Protein AF-A0A0U1RPV9-F1 (afdb_monomer_lite)

Sequence (61 aa):
MSDGVGTFRMVPEEEQELRAQLEQLTTKDHGPVFGPCSQLPRHTLQKAKDELNEKEETREE

Organism: Mus musculus (NCBI:txid10090)

Structure (mmCIF, N/CA/C/O backbone):
data_AF-A0A0U1RPV9-F1
#
_entry.id   AF-A0A0U1RPV9-F1
#
loop_
_atom_site.group_PDB
_atom_site.id
_atom_site.type_symbol
_atom_site.label_atom_id
_atom_site.label_alt_id
_atom_site.label_comp_id
_atom_site.label_asym_id
_atom_site.label_entity_id
_atom_site.label_seq_id
_atom_site.pdbx_PDB_ins_code
_atom_site.Cartn_x
_atom_site.Cartn_y
_atom_site.Cartn_z
_atom_site.occupancy
_atom_site.B_iso_or_equiv
_atom_site.auth_seq_id
_atom_site.auth_comp_id
_atom_site.auth_asym_id
_atom_site.auth_atom_id
_atom_site.pdbx_PDB_model_num
ATOM 1 N N . MET A 1 1 ? -8.955 0.068 -38.963 1.00 42.03 1 MET A N 1
ATOM 2 C CA . MET A 1 1 ? -8.532 -0.690 -37.771 1.00 42.03 1 MET A CA 1
ATOM 3 C C . MET A 1 1 ? -7.107 -0.258 -37.513 1.00 42.03 1 MET A C 1
ATOM 5 O O . MET A 1 1 ? -6.254 -0.567 -38.329 1.00 42.03 1 MET A O 1
ATOM 9 N N . SER A 1 2 ? -6.892 0.614 -36.531 1.00 50.75 2 SER A N 1
ATOM 10 C CA . SER A 1 2 ? -5.564 1.160 -36.248 1.00 50.75 2 SER A CA 1
ATOM 11 C C . SER A 1 2 ? -4.906 0.239 -35.230 1.00 50.75 2 SER A C 1
ATOM 13 O O . SER A 1 2 ? -5.304 0.246 -34.067 1.00 50.75 2 SER A O 1
ATOM 15 N N . ASP A 1 3 ? -3.968 -0.586 -35.689 1.00 56.34 3 ASP A N 1
ATOM 16 C CA . ASP A 1 3 ? -3.130 -1.435 -34.845 1.00 56.34 3 ASP A CA 1
ATOM 17 C C . ASP A 1 3 ? -2.309 -0.553 -33.899 1.00 56.34 3 ASP A C 1
ATOM 19 O O . ASP A 1 3 ? -1.261 -0.012 -34.252 1.00 56.34 3 ASP A O 1
ATOM 23 N N . GLY A 1 4 ? -2.835 -0.351 -32.691 1.00 58.44 4 GLY A N 1
ATOM 24 C CA . GLY A 1 4 ? -2.177 0.376 -31.615 1.00 58.44 4 GLY A CA 1
ATOM 25 C C . GLY A 1 4 ? -1.032 -0.445 -31.040 1.00 58.44 4 GLY A C 1
ATOM 26 O O . GLY A 1 4 ? -1.149 -0.981 -29.941 1.00 58.44 4 GLY A O 1
ATOM 27 N N . VAL A 1 5 ? 0.079 -0.552 -31.769 1.00 63.06 5 VAL A N 1
ATOM 28 C CA . VAL A 1 5 ? 1.353 -0.961 -31.173 1.00 63.06 5 VAL A CA 1
ATOM 29 C C . VAL A 1 5 ? 1.759 0.151 -30.213 1.00 63.06 5 VAL A C 1
ATOM 31 O O . VAL A 1 5 ? 2.200 1.224 -30.620 1.00 63.06 5 VAL A O 1
ATOM 34 N N . GLY A 1 6 ? 1.522 -0.085 -28.924 1.00 65.88 6 GLY A N 1
ATOM 35 C CA . GLY A 1 6 ? 1.967 0.808 -27.866 1.00 65.88 6 GLY A CA 1
ATOM 36 C C . GLY A 1 6 ? 3.488 0.934 -27.886 1.00 65.88 6 GLY A C 1
ATOM 37 O O . GLY A 1 6 ? 4.206 -0.039 -28.114 1.00 65.88 6 GLY A O 1
ATOM 38 N N . THR A 1 7 ? 3.993 2.140 -27.649 1.00 69.00 7 THR A N 1
ATOM 39 C CA . THR A 1 7 ? 5.428 2.384 -27.516 1.00 69.00 7 THR A CA 1
ATOM 40 C C . THR A 1 7 ? 5.918 1.711 -26.235 1.00 69.00 7 THR A C 1
ATOM 42 O O . THR A 1 7 ? 5.648 2.186 -25.132 1.00 69.00 7 THR A O 1
ATOM 45 N N . PHE A 1 8 ? 6.618 0.582 -26.358 1.00 72.62 8 PHE A N 1
ATOM 46 C CA . PHE A 1 8 ? 7.256 -0.056 -25.210 1.00 72.62 8 PHE A CA 1
ATOM 47 C C . PHE A 1 8 ? 8.405 0.832 -24.741 1.00 72.62 8 PHE A C 1
ATOM 49 O O . PHE A 1 8 ? 9.369 1.052 -25.476 1.00 72.62 8 PHE A O 1
ATOM 56 N N . ARG A 1 9 ? 8.305 1.369 -23.521 1.00 81.69 9 ARG A N 1
ATOM 57 C CA . ARG A 1 9 ? 9.452 2.032 -22.902 1.00 81.69 9 ARG A CA 1
ATOM 58 C C . ARG A 1 9 ? 10.401 0.978 -22.349 1.00 81.69 9 ARG A C 1
ATOM 60 O O . ARG A 1 9 ? 9.965 0.024 -21.707 1.00 81.69 9 ARG A O 1
ATOM 67 N N . MET A 1 10 ? 11.693 1.195 -22.558 1.00 78.31 10 MET A N 1
ATOM 68 C CA . MET A 1 10 ? 12.729 0.469 -21.835 1.00 78.31 10 MET A CA 1
ATOM 69 C C . MET A 1 10 ? 12.611 0.820 -20.349 1.00 78.31 10 MET A C 1
ATOM 71 O O . MET A 1 10 ? 12.590 1.997 -19.984 1.00 78.31 10 MET A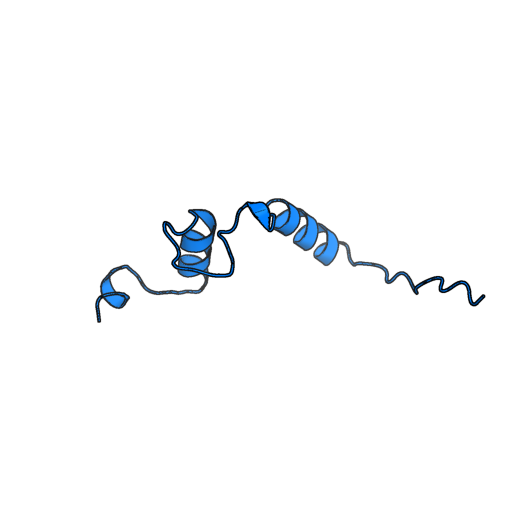 O 1
ATOM 75 N N . VAL A 1 11 ? 12.469 -0.200 -19.507 1.00 76.81 11 VAL A N 1
ATOM 76 C CA . VAL A 1 11 ? 12.432 -0.057 -18.049 1.00 76.81 11 VAL A CA 1
ATOM 77 C C . VAL A 1 11 ? 13.867 -0.252 -17.544 1.00 76.81 11 VAL A C 1
ATOM 79 O O . VAL A 1 11 ? 14.420 -1.323 -17.808 1.00 76.81 11 VAL A O 1
ATOM 82 N N . PRO A 1 12 ? 14.485 0.746 -16.882 1.00 87.38 12 PRO A N 1
ATOM 83 C CA . PRO A 1 12 ? 15.832 0.617 -16.318 1.00 87.38 12 PRO A CA 1
ATOM 84 C C . PRO A 1 12 ? 15.938 -0.570 -15.352 1.00 87.38 12 PRO A C 1
ATOM 86 O O . PRO A 1 12 ? 14.943 -0.920 -14.719 1.00 87.38 12 PRO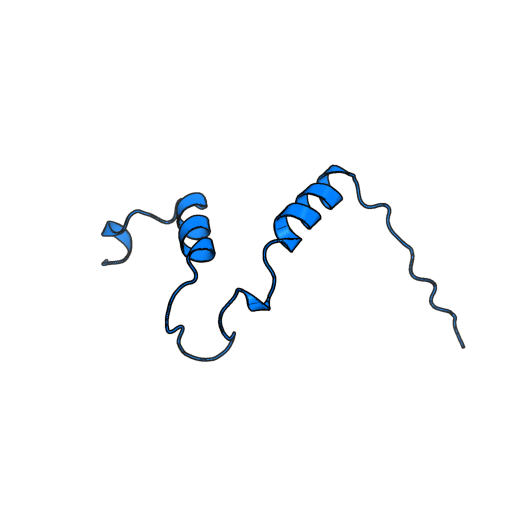 A O 1
ATOM 89 N N . GLU A 1 13 ? 17.128 -1.160 -15.205 1.00 85.62 13 GLU A N 1
ATOM 90 C CA . GLU A 1 13 ? 17.354 -2.302 -14.299 1.00 85.62 13 GLU A CA 1
ATOM 91 C C . GLU A 1 13 ? 16.932 -1.991 -12.858 1.00 85.62 13 GLU A C 1
ATOM 93 O O . GLU A 1 13 ? 16.219 -2.784 -12.254 1.00 85.62 13 GLU A O 1
ATOM 98 N N . GLU A 1 14 ? 17.243 -0.791 -12.359 1.00 81.75 14 GLU A N 1
ATOM 99 C CA . GLU A 1 14 ? 16.818 -0.329 -11.029 1.00 81.75 14 GLU A CA 1
ATOM 100 C C . GLU A 1 14 ? 15.289 -0.330 -10.865 1.00 81.75 14 GLU A C 1
ATOM 102 O O . GLU A 1 14 ? 14.762 -0.707 -9.821 1.00 81.75 14 GLU A O 1
ATOM 107 N N . GLU A 1 15 ? 14.547 0.057 -11.908 1.00 79.12 15 GLU A N 1
ATOM 108 C CA . GLU A 1 15 ? 13.083 0.061 -11.865 1.00 79.12 15 GLU A CA 1
ATOM 109 C C . GLU A 1 15 ? 12.514 -1.360 -11.999 1.00 79.12 15 GLU A C 1
ATOM 111 O O . GLU A 1 15 ? 11.477 -1.662 -11.408 1.00 79.12 15 GLU A O 1
ATOM 116 N N . GLN A 1 16 ? 13.180 -2.254 -12.739 1.00 79.88 16 GLN A N 1
ATOM 117 C CA . GLN A 1 16 ? 12.802 -3.670 -12.795 1.00 79.88 16 GLN A CA 1
ATOM 118 C C . GLN A 1 16 ? 13.033 -4.364 -11.454 1.00 79.88 16 GLN A C 1
ATOM 120 O O . GLN A 1 16 ? 12.173 -5.119 -11.010 1.00 79.88 16 GLN A O 1
ATOM 125 N N . GLU A 1 17 ? 14.151 -4.082 -10.792 1.00 78.38 17 GLU A N 1
ATOM 126 C CA . GLU A 1 17 ? 14.483 -4.641 -9.485 1.00 78.38 17 GLU A CA 1
ATOM 127 C C . GLU A 1 17 ? 13.540 -4.107 -8.403 1.00 78.38 17 GLU A C 1
ATOM 129 O O . GLU A 1 17 ? 12.968 -4.889 -7.642 1.00 78.38 17 GLU A O 1
ATOM 134 N N . LEU A 1 18 ? 13.270 -2.797 -8.404 1.00 73.69 18 LEU A N 1
ATOM 135 C CA . LEU A 1 18 ? 12.258 -2.191 -7.540 1.00 73.69 18 LEU A CA 1
ATOM 136 C C . LEU A 1 18 ? 10.876 -2.803 -7.794 1.00 73.69 18 LEU A C 1
ATOM 138 O O . LEU A 1 18 ? 10.156 -3.122 -6.849 1.00 73.69 18 LEU A O 1
ATOM 142 N N . ARG A 1 19 ? 10.501 -3.019 -9.061 1.00 76.38 19 ARG A N 1
ATOM 143 C CA . ARG A 1 19 ? 9.258 -3.720 -9.405 1.00 76.38 19 ARG A CA 1
ATOM 144 C C . ARG A 1 19 ? 9.247 -5.145 -8.883 1.00 76.38 19 ARG A C 1
ATOM 146 O O . ARG A 1 19 ? 8.247 -5.508 -8.292 1.00 76.38 19 ARG A O 1
ATOM 153 N N . ALA A 1 20 ? 10.317 -5.916 -9.044 1.00 74.38 20 ALA A N 1
ATOM 154 C CA . ALA A 1 20 ? 10.395 -7.293 -8.562 1.00 74.38 20 ALA A CA 1
ATOM 155 C C . ALA A 1 20 ? 10.288 -7.377 -7.029 1.00 74.38 20 ALA A C 1
ATOM 157 O O . ALA A 1 20 ? 9.654 -8.286 -6.500 1.00 74.38 20 ALA A O 1
ATOM 158 N N . GLN A 1 21 ? 10.861 -6.409 -6.308 1.00 69.00 21 GLN A N 1
ATOM 159 C CA . GLN A 1 21 ? 10.704 -6.286 -4.856 1.00 69.00 21 GLN A CA 1
ATOM 160 C C . GLN A 1 21 ? 9.260 -5.929 -4.469 1.00 69.00 21 GLN A C 1
ATOM 162 O O . GLN A 1 21 ? 8.713 -6.515 -3.537 1.00 69.00 21 GLN A O 1
ATOM 167 N N . LEU A 1 22 ? 8.619 -5.013 -5.203 1.00 68.00 22 LEU A N 1
ATOM 168 C CA . LEU A 1 22 ? 7.215 -4.637 -4.996 1.00 68.00 22 LEU A CA 1
ATOM 169 C C . LEU A 1 22 ? 6.233 -5.742 -5.417 1.00 68.00 22 LEU A C 1
ATOM 171 O O . LEU A 1 22 ? 5.173 -5.866 -4.818 1.00 68.00 22 LEU A O 1
ATOM 175 N N . GLU A 1 23 ? 6.579 -6.563 -6.407 1.00 67.38 23 GLU A N 1
ATOM 176 C CA . GLU A 1 23 ? 5.764 -7.670 -6.921 1.00 67.38 23 GLU A CA 1
ATOM 177 C C . GLU A 1 23 ? 5.630 -8.812 -5.903 1.00 67.38 23 GLU A C 1
ATOM 179 O O . GLU A 1 23 ? 4.665 -9.574 -5.952 1.00 67.38 23 GLU A O 1
ATOM 184 N N . GLN A 1 24 ? 6.534 -8.884 -4.917 1.00 73.38 24 GLN A N 1
ATOM 185 C CA . GLN A 1 24 ? 6.371 -9.765 -3.755 1.00 73.38 24 GLN A CA 1
ATOM 186 C C . GLN A 1 24 ? 5.164 -9.378 -2.887 1.00 73.38 24 GLN A C 1
ATOM 188 O O . GLN A 1 24 ? 4.715 -10.196 -2.085 1.00 73.38 24 GLN A O 1
ATOM 193 N N . LEU A 1 25 ? 4.633 -8.157 -3.038 1.00 72.38 25 LEU A N 1
ATOM 194 C CA . LEU A 1 25 ? 3.464 -7.670 -2.321 1.00 72.38 25 LEU A CA 1
ATOM 195 C C . LEU A 1 25 ? 2.336 -7.321 -3.299 1.00 72.38 25 LEU A C 1
ATOM 197 O O . LEU A 1 25 ? 2.327 -6.284 -3.960 1.00 72.38 25 LEU A O 1
ATOM 201 N N . THR A 1 26 ? 1.338 -8.191 -3.384 1.00 76.94 26 THR A N 1
ATOM 202 C CA . THR A 1 26 ? 0.233 -8.056 -4.333 1.00 76.94 26 THR A CA 1
ATOM 203 C C . THR A 1 26 ? -0.945 -7.287 -3.736 1.00 76.94 26 THR A C 1
ATOM 205 O O . THR A 1 26 ? -1.103 -7.140 -2.522 1.00 76.94 26 THR A O 1
ATOM 208 N N . THR A 1 27 ? -1.867 -6.837 -4.590 1.00 74.62 27 THR A N 1
ATOM 209 C CA . THR A 1 27 ? -3.123 -6.205 -4.145 1.00 74.62 27 THR A CA 1
ATOM 210 C C . THR A 1 27 ? -3.995 -7.129 -3.290 1.00 74.62 27 THR A C 1
ATOM 212 O O . THR A 1 27 ? -4.841 -6.639 -2.549 1.00 74.62 27 THR A O 1
ATOM 215 N N . LYS A 1 28 ? -3.777 -8.450 -3.352 1.00 77.12 28 LYS A N 1
ATOM 216 C CA . LYS A 1 28 ? -4.485 -9.447 -2.534 1.00 77.12 28 LYS A CA 1
ATOM 217 C C . LYS A 1 28 ? -3.965 -9.535 -1.102 1.00 77.12 28 LYS A C 1
ATOM 219 O O . LYS A 1 28 ? -4.684 -10.025 -0.239 1.00 77.12 28 LYS A O 1
ATOM 224 N N . ASP A 1 29 ? -2.747 -9.060 -0.854 1.00 79.31 29 ASP A N 1
ATOM 225 C CA . ASP A 1 29 ? -2.144 -9.038 0.483 1.00 79.31 29 ASP A CA 1
ATOM 226 C C . ASP A 1 29 ? -2.687 -7.882 1.342 1.00 79.31 29 ASP A C 1
ATOM 228 O O . ASP A 1 29 ? -2.414 -7.794 2.541 1.00 79.31 29 ASP A O 1
ATOM 232 N N . HIS A 1 30 ? -3.502 -7.018 0.731 1.00 81.50 30 HIS A N 1
ATOM 233 C CA . HIS A 1 30 ? -4.156 -5.880 1.353 1.00 81.50 30 HIS A CA 1
ATOM 234 C C . HIS A 1 30 ? -5.639 -6.175 1.619 1.00 81.50 30 HIS A C 1
ATOM 236 O O . HIS A 1 30 ? -6.272 -6.999 0.958 1.00 81.50 30 HIS A O 1
ATOM 242 N N . GLY A 1 31 ? -6.203 -5.483 2.610 1.00 82.50 31 GLY A N 1
ATOM 243 C CA . GLY A 1 31 ? -7.621 -5.587 2.946 1.00 82.50 31 GLY A CA 1
ATOM 244 C C . GLY A 1 31 ? -8.549 -4.946 1.901 1.00 82.50 31 GLY A C 1
ATOM 245 O O . GLY A 1 31 ? -8.091 -4.272 0.976 1.00 82.50 31 GLY A O 1
ATOM 246 N N . PRO A 1 32 ? -9.873 -5.127 2.052 1.00 83.69 32 PRO A N 1
ATOM 247 C CA . PRO A 1 32 ? -10.857 -4.492 1.183 1.00 83.69 32 PRO A CA 1
ATOM 248 C C . PRO A 1 32 ? -10.751 -2.961 1.239 1.00 83.69 32 PRO A C 1
ATOM 250 O O . PRO A 1 32 ? -10.534 -2.381 2.299 1.00 83.69 32 PRO A O 1
ATOM 253 N N . VAL A 1 33 ? -10.951 -2.312 0.087 1.00 82.44 33 VAL A N 1
ATOM 254 C CA . VAL A 1 33 ? -10.905 -0.841 -0.040 1.00 82.44 33 VAL A CA 1
ATOM 255 C C . VAL A 1 33 ? -12.069 -0.171 0.694 1.00 82.44 33 VAL A C 1
ATOM 257 O O . VAL A 1 33 ? -11.924 0.926 1.225 1.00 82.44 33 VAL A O 1
ATOM 260 N N . PHE A 1 34 ? -13.230 -0.828 0.720 1.00 81.62 34 PHE A N 1
ATOM 261 C CA . PHE A 1 34 ? -14.437 -0.310 1.353 1.00 81.62 34 PHE A CA 1
ATOM 262 C C . PHE A 1 34 ? -14.763 -1.085 2.627 1.00 81.62 34 PHE A C 1
ATOM 264 O O . PHE A 1 34 ? -14.677 -2.313 2.659 1.00 81.62 34 PHE A O 1
ATOM 271 N N . GLY A 1 35 ? -15.221 -0.352 3.641 1.00 80.50 35 GLY A N 1
AT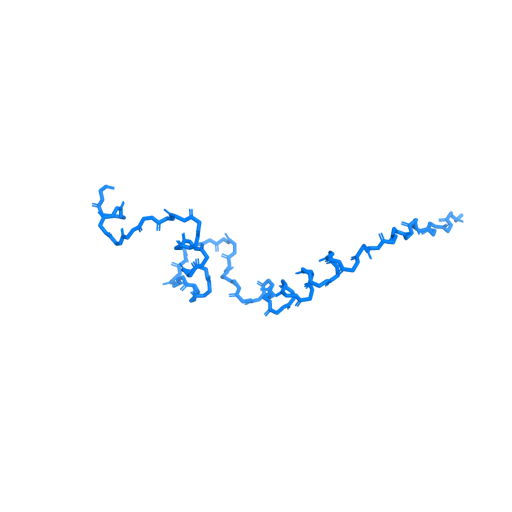OM 272 C CA . GLY A 1 35 ? -15.592 -0.899 4.942 1.00 80.50 35 GLY A CA 1
ATOM 273 C C . GLY A 1 35 ? -14.481 -0.782 5.990 1.00 80.50 35 GLY A C 1
ATOM 274 O O . GLY A 1 35 ? -13.369 -0.350 5.689 1.00 80.50 35 GLY A O 1
ATOM 275 N N . PRO A 1 36 ? -14.792 -1.115 7.252 1.00 78.88 36 PRO A N 1
ATOM 276 C CA . PRO A 1 36 ? -13.834 -1.018 8.341 1.00 78.88 36 PRO A CA 1
ATOM 277 C C . PRO A 1 36 ? -12.726 -2.068 8.196 1.00 78.88 36 PRO A C 1
ATOM 279 O O . PRO A 1 36 ? -12.986 -3.243 7.935 1.00 78.88 36 PRO A O 1
ATOM 282 N N . CYS A 1 37 ? -11.481 -1.648 8.415 1.00 82.25 37 CYS A N 1
ATOM 283 C CA . CYS A 1 37 ? -10.340 -2.553 8.458 1.00 82.25 37 CYS A CA 1
ATOM 284 C C . CYS A 1 37 ? -10.383 -3.379 9.753 1.00 82.25 37 CYS A C 1
ATOM 286 O O . CYS A 1 37 ? -10.283 -2.823 10.844 1.00 82.25 37 CYS A O 1
ATOM 288 N N . SER A 1 38 ? -10.534 -4.703 9.646 1.00 80.88 38 SER A N 1
ATOM 289 C CA . SER A 1 38 ? -10.584 -5.587 10.822 1.00 80.88 38 SER A CA 1
ATOM 290 C C . SER A 1 38 ? -9.214 -5.788 11.474 1.00 80.88 38 SER A C 1
ATOM 292 O O . SER A 1 38 ? -9.122 -5.922 12.690 1.00 80.88 38 SER A O 1
ATOM 294 N N . GLN A 1 39 ? -8.148 -5.821 10.671 1.00 81.38 39 GLN A N 1
ATOM 295 C CA . GLN A 1 39 ? -6.778 -5.995 11.138 1.00 81.38 39 GLN A CA 1
ATOM 296 C C . GLN A 1 39 ? -5.804 -5.424 10.107 1.00 81.38 39 GLN A C 1
ATOM 298 O O . GLN A 1 39 ? -5.919 -5.706 8.916 1.00 81.38 39 GLN A O 1
ATOM 303 N N . LEU A 1 40 ? -4.819 -4.658 10.577 1.00 78.81 40 LEU A N 1
ATOM 304 C CA . LEU A 1 40 ? -3.749 -4.143 9.728 1.00 78.81 40 LEU A CA 1
ATOM 305 C C . LEU A 1 40 ? -2.778 -5.280 9.365 1.00 78.81 40 LEU A C 1
ATOM 307 O O . LEU A 1 40 ? -2.262 -5.944 10.275 1.00 78.81 40 LEU A O 1
ATOM 311 N N . PRO A 1 41 ? -2.502 -5.519 8.071 1.00 82.56 41 PRO A N 1
ATOM 312 C CA . PRO A 1 41 ? -1.481 -6.472 7.662 1.00 82.56 41 PRO A CA 1
ATOM 313 C C . PRO A 1 41 ? -0.113 -6.173 8.298 1.00 82.56 41 PRO A C 1
ATOM 315 O O . PRO A 1 41 ? 0.278 -5.026 8.517 1.00 82.56 41 PRO A O 1
ATOM 318 N N . ARG A 1 42 ? 0.663 -7.224 8.589 1.00 76.00 42 ARG A N 1
ATOM 319 C CA . ARG A 1 42 ? 1.968 -7.077 9.263 1.00 76.00 42 ARG A CA 1
ATOM 320 C C . ARG A 1 42 ? 2.942 -6.192 8.478 1.00 76.00 42 ARG A C 1
ATOM 322 O O . ARG A 1 42 ? 3.650 -5.389 9.076 1.00 76.00 42 ARG A O 1
ATOM 329 N N . HIS A 1 43 ? 2.945 -6.312 7.152 1.00 78.94 43 HIS A N 1
ATOM 330 C CA . HIS A 1 43 ? 3.811 -5.522 6.279 1.00 78.94 43 HIS A CA 1
ATOM 331 C C . HIS A 1 43 ? 3.375 -4.049 6.197 1.00 78.94 43 HIS A C 1
ATOM 333 O O . HIS A 1 43 ? 4.233 -3.177 6.114 1.00 78.94 43 HIS A O 1
ATOM 339 N N . THR A 1 44 ? 2.074 -3.736 6.302 1.00 80.75 44 THR A N 1
ATOM 340 C CA . THR A 1 44 ? 1.609 -2.336 6.332 1.00 80.75 44 THR A CA 1
ATOM 341 C C . THR A 1 44 ? 1.963 -1.651 7.649 1.00 80.75 44 THR A C 1
ATOM 343 O O . THR A 1 44 ? 2.257 -0.461 7.656 1.00 80.75 44 THR A O 1
ATOM 346 N N . LEU A 1 45 ? 1.978 -2.398 8.762 1.00 78.88 45 LEU A N 1
ATOM 347 C CA . LEU A 1 45 ? 2.457 -1.891 10.054 1.00 78.88 45 LEU A CA 1
ATOM 348 C C . LEU A 1 45 ? 3.955 -1.584 10.026 1.00 78.88 45 LEU A C 1
ATOM 350 O O . LEU A 1 45 ? 4.373 -0.557 10.549 1.00 78.88 45 LEU A O 1
ATOM 354 N N . GLN A 1 46 ? 4.757 -2.465 9.423 1.00 78.56 46 GLN A N 1
ATOM 355 C CA . GLN A 1 46 ? 6.192 -2.229 9.274 1.00 78.56 46 GLN A CA 1
ATOM 356 C C . GLN A 1 46 ? 6.458 -1.008 8.388 1.00 78.56 46 GLN A C 1
ATOM 358 O O . GLN A 1 46 ? 7.182 -0.115 8.805 1.00 78.56 46 GLN A O 1
ATOM 363 N N . LYS A 1 47 ? 5.770 -0.909 7.244 1.00 81.19 47 LYS A N 1
ATOM 364 C CA . LYS A 1 47 ? 5.854 0.254 6.355 1.00 81.19 47 LYS A CA 1
ATOM 365 C C . LYS A 1 47 ? 5.546 1.569 7.078 1.00 81.19 47 LYS A C 1
ATOM 367 O O . LYS A 1 47 ? 6.282 2.533 6.926 1.00 81.19 47 LYS A O 1
ATOM 372 N N . ALA A 1 48 ? 4.494 1.596 7.900 1.00 77.12 48 ALA A N 1
ATOM 373 C CA . ALA A 1 48 ? 4.168 2.778 8.693 1.00 77.12 48 ALA A CA 1
ATOM 374 C C . ALA A 1 48 ? 5.323 3.171 9.636 1.00 77.12 48 ALA A C 1
ATOM 376 O O . ALA A 1 48 ? 5.669 4.344 9.712 1.00 77.12 48 ALA A O 1
ATOM 377 N N . LYS A 1 49 ? 5.964 2.200 10.302 1.00 74.50 49 LYS A N 1
ATOM 378 C CA . LYS A 1 49 ? 7.133 2.455 11.164 1.00 74.50 49 LYS A CA 1
ATOM 379 C C . LYS A 1 49 ? 8.343 2.978 10.384 1.00 74.50 49 LYS A C 1
ATOM 381 O O . LYS A 1 49 ? 9.071 3.822 10.898 1.00 74.50 49 LYS A O 1
ATOM 386 N N . ASP A 1 50 ? 8.556 2.477 9.169 1.00 77.69 50 ASP A N 1
ATOM 387 C CA . ASP A 1 50 ? 9.671 2.883 8.304 1.00 77.69 50 ASP A CA 1
ATOM 388 C C . ASP A 1 50 ? 9.499 4.329 7.798 1.00 77.69 50 ASP A C 1
ATOM 390 O O . ASP A 1 50 ? 10.477 5.062 7.663 1.00 77.69 50 ASP A O 1
ATOM 394 N N . GLU A 1 51 ? 8.255 4.774 7.593 1.00 75.44 51 GLU A N 1
ATOM 395 C CA . GLU A 1 51 ? 7.888 6.149 7.210 1.00 75.44 51 GLU A CA 1
ATOM 396 C C . GLU A 1 51 ? 7.892 7.140 8.397 1.00 75.44 51 GLU A C 1
ATOM 398 O O . GLU A 1 51 ? 7.335 8.230 8.296 1.00 75.44 51 GLU A O 1
ATOM 403 N N . LEU A 1 52 ? 8.547 6.785 9.513 1.00 61.56 52 LEU A N 1
ATOM 404 C CA . LEU A 1 52 ? 8.597 7.552 10.767 1.00 61.56 52 LEU A CA 1
ATOM 405 C C . LEU A 1 52 ? 7.230 7.735 11.450 1.00 61.56 52 LEU A C 1
ATOM 407 O O . LEU A 1 52 ? 7.107 8.607 12.310 1.00 61.56 52 LEU A O 1
ATOM 411 N N . ASN A 1 53 ? 6.218 6.916 11.128 1.00 54.03 53 ASN A N 1
ATOM 412 C CA . ASN A 1 53 ? 4.970 6.933 11.887 1.00 54.03 53 ASN A CA 1
ATOM 413 C C . ASN A 1 53 ? 5.260 6.428 13.302 1.00 54.03 53 ASN A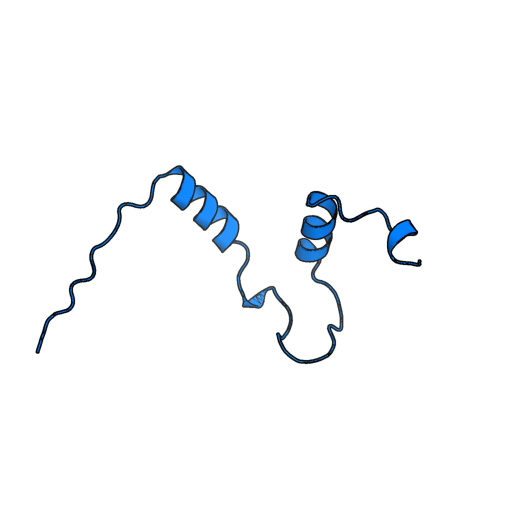 C 1
ATOM 415 O O . ASN A 1 53 ? 5.826 5.350 13.515 1.00 54.03 53 ASN A O 1
ATOM 419 N N . GLU A 1 54 ? 4.955 7.298 14.244 1.00 53.22 54 GLU A N 1
ATOM 420 C CA . GLU A 1 54 ? 5.519 7.340 15.571 1.00 53.22 54 GLU A CA 1
ATOM 421 C C . GLU A 1 54 ? 5.152 6.090 16.401 1.00 53.22 54 GLU A C 1
ATOM 423 O O . GLU A 1 54 ? 4.213 5.339 16.122 1.00 53.22 54 GLU A O 1
ATOM 428 N N . LYS A 1 55 ? 5.973 5.816 17.422 1.00 54.41 55 LYS A N 1
ATOM 429 C CA . LYS A 1 55 ?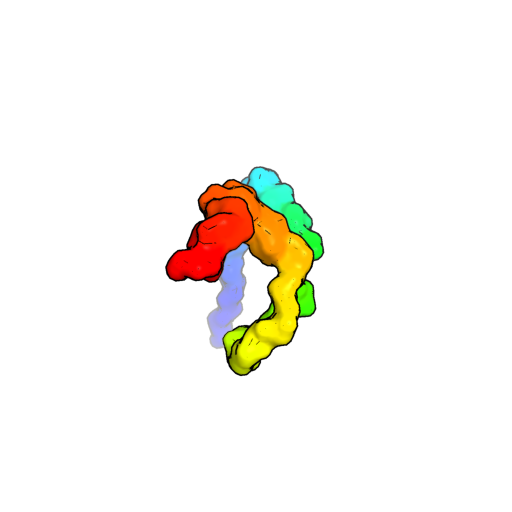 5.784 4.719 18.386 1.00 54.41 55 LYS A CA 1
ATOM 430 C C . LYS A 1 55 ? 4.373 4.787 18.993 1.00 54.41 55 LYS A C 1
ATOM 432 O O . LYS A 1 55 ? 3.784 5.862 19.022 1.00 54.41 55 LYS A O 1
ATOM 437 N N . GLU A 1 56 ? 3.867 3.652 19.497 1.00 54.66 56 GLU A N 1
ATOM 438 C CA . GLU A 1 56 ? 2.504 3.460 20.051 1.00 54.66 56 GLU A CA 1
ATOM 439 C C . GLU A 1 56 ? 1.944 4.645 20.865 1.00 54.66 56 GLU A C 1
ATOM 441 O O . GLU A 1 56 ? 0.746 4.895 20.805 1.00 54.66 56 GLU A O 1
ATOM 446 N N . GLU A 1 57 ? 2.807 5.412 21.535 1.00 54.12 57 GLU A N 1
ATOM 447 C CA . GLU A 1 57 ? 2.506 6.624 22.312 1.00 54.12 57 GLU A CA 1
ATOM 448 C C . GLU A 1 57 ? 1.806 7.766 21.544 1.00 54.12 57 GLU A C 1
ATOM 450 O O . GLU A 1 57 ? 1.208 8.632 22.163 1.00 54.12 57 GLU A O 1
ATOM 455 N N . THR A 1 58 ? 1.846 7.783 20.214 1.00 55.16 58 THR A N 1
ATOM 456 C CA . THR A 1 58 ? 1.317 8.887 19.371 1.00 55.16 58 THR A CA 1
ATOM 457 C C . THR A 1 58 ? -0.026 8.583 18.722 1.00 55.16 58 THR A C 1
ATOM 459 O O . THR A 1 58 ? -0.682 9.454 18.161 1.00 55.16 58 THR A O 1
ATOM 462 N N . ARG A 1 59 ? -0.462 7.324 18.814 1.00 56.81 59 ARG A N 1
ATOM 463 C CA . ARG A 1 59 ? -1.753 6.867 18.298 1.00 56.81 59 ARG A CA 1
ATOM 464 C C . ARG A 1 59 ? -2.891 7.064 19.307 1.00 56.81 59 ARG A C 1
ATOM 466 O O . ARG A 1 59 ? -4.052 6.921 18.929 1.00 56.81 59 ARG A O 1
ATOM 473 N N . GLU A 1 60 ? -2.557 7.325 20.570 1.00 57.81 60 GLU A N 1
ATOM 474 C CA . GLU A 1 60 ? -3.508 7.467 21.680 1.00 57.81 60 GLU A CA 1
ATOM 475 C C . GLU A 1 60 ? -3.833 8.928 22.052 1.00 57.81 60 GLU A C 1
ATOM 477 O O . GLU A 1 60 ? -4.640 9.132 22.960 1.00 57.81 60 GLU A O 1
ATOM 482 N N . GLU A 1 61 ? -3.267 9.926 21.355 1.00 45.09 61 GLU A N 1
ATOM 483 C CA . GLU A 1 61 ? -3.623 11.353 21.518 1.00 45.09 61 GLU A CA 1
ATOM 484 C C . GLU A 1 61 ? -4.693 11.824 20.516 1.00 45.09 61 GLU A C 1
ATOM 486 O O . GLU A 1 61 ? -4.637 11.426 19.327 1.00 45.09 61 GLU A O 1
#

pLDDT: mean 72.01, std 11.13, range [42.03, 87.38]

Foldseek 3Di:
DDPCPDDDDDQDPVRVVVVVVCVVPDPVQDDDPDDDDPDDRPVVVVVCVVVVNDDPVVVVD

Radius of gyration: 18.47 Å; chains: 1; bounding box: 3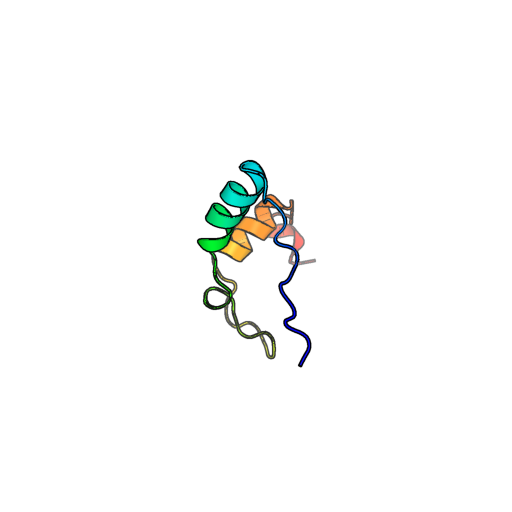3×21×60 Å

Secondary structure (DSSP, 8-state):
--------PPPPHHHHHHHHHHHTS-GGGSPPSSS--SS--HHHHHHHHHTTPPPGGGS--